Protein AF-A0A507R3Y6-F1 (afdb_monomer_lite)

pLDDT: mean 85.64, std 9.3, range [47.78, 96.06]

Structure (mmCIF, N/CA/C/O backbone):
data_AF-A0A507R3Y6-F1
#
_entry.id   AF-A0A507R3Y6-F1
#
loop_
_atom_site.group_PDB
_atom_site.id
_atom_site.type_symbol
_atom_site.label_atom_id
_atom_site.label_alt_id
_atom_site.label_comp_id
_atom_site.label_asym_id
_atom_site.label_entity_id
_atom_site.label_seq_id
_atom_site.pdbx_PDB_ins_code
_atom_site.Cartn_x
_atom_site.Cartn_y
_atom_site.Cartn_z
_atom_site.occupancy
_atom_site.B_iso_or_equiv
_atom_site.auth_seq_id
_atom_site.auth_comp_id
_atom_site.auth_asym_id
_atom_site.auth_atom_id
_atom_site.pdbx_PDB_model_num
ATOM 1 N N . MET A 1 1 ? 18.148 33.998 -14.786 1.00 59.16 1 MET A N 1
ATOM 2 C CA . MET A 1 1 ? 18.361 32.532 -14.833 1.00 59.16 1 MET A CA 1
ATOM 3 C C . MET A 1 1 ? 17.605 31.892 -13.675 1.00 59.16 1 MET A C 1
ATOM 5 O O . MET A 1 1 ? 17.966 32.133 -12.530 1.00 59.16 1 MET A O 1
ATOM 9 N N . ALA A 1 2 ? 16.522 31.158 -13.940 1.00 76.19 2 ALA A N 1
ATOM 10 C CA . ALA A 1 2 ? 15.715 30.535 -12.886 1.00 76.19 2 ALA A CA 1
ATOM 11 C C . ALA A 1 2 ? 16.349 29.212 -12.412 1.00 76.19 2 ALA A C 1
ATOM 13 O O . ALA A 1 2 ? 16.689 28.361 -13.232 1.00 76.19 2 ALA A O 1
ATOM 14 N N . ARG A 1 3 ? 16.490 29.016 -11.093 1.00 85.44 3 ARG A N 1
ATOM 15 C CA . ARG A 1 3 ? 16.980 27.765 -10.477 1.00 85.44 3 ARG A CA 1
ATOM 16 C C . ARG A 1 3 ? 15.848 26.741 -10.341 1.00 85.44 3 ARG A C 1
ATOM 18 O O . ARG A 1 3 ? 15.402 26.431 -9.239 1.00 85.44 3 ARG A O 1
ATOM 25 N N . LEU A 1 4 ? 15.347 26.248 -11.470 1.00 90.12 4 LEU A N 1
ATOM 26 C CA . LEU A 1 4 ? 14.327 25.198 -11.484 1.00 90.12 4 LEU A CA 1
ATOM 27 C C . LEU A 1 4 ? 14.951 23.829 -11.183 1.00 90.12 4 LEU A C 1
ATOM 29 O O . LEU A 1 4 ? 16.113 23.572 -11.493 1.00 90.12 4 LEU A O 1
ATOM 33 N N . ARG A 1 5 ? 14.172 22.935 -10.565 1.00 91.19 5 ARG A N 1
ATOM 34 C CA . ARG A 1 5 ? 14.625 21.572 -10.256 1.00 91.19 5 ARG A CA 1
ATOM 35 C C . ARG A 1 5 ? 14.880 20.802 -11.547 1.00 91.19 5 ARG A C 1
ATOM 37 O O . ARG A 1 5 ? 14.035 20.833 -12.435 1.00 91.19 5 ARG A O 1
ATOM 44 N N . LEU A 1 6 ? 15.985 20.056 -11.584 1.00 90.81 6 LEU A N 1
ATOM 45 C CA . LEU A 1 6 ? 16.312 19.183 -12.704 1.00 90.81 6 LEU A CA 1
ATOM 46 C C . LEU A 1 6 ? 15.292 18.038 -12.835 1.00 90.81 6 LEU A C 1
ATOM 48 O O . LEU A 1 6 ? 15.003 17.310 -11.874 1.00 90.81 6 LEU A O 1
ATOM 52 N N . THR A 1 7 ? 14.771 17.871 -14.043 1.00 91.88 7 THR A N 1
ATOM 53 C CA . THR A 1 7 ? 13.843 16.818 -14.455 1.00 91.88 7 THR A CA 1
ATOM 54 C C . THR A 1 7 ? 14.402 16.082 -15.665 1.00 91.88 7 THR A C 1
ATOM 56 O O . THR A 1 7 ? 15.243 16.597 -16.400 1.00 91.88 7 THR A O 1
ATOM 59 N N . THR A 1 8 ? 13.889 14.881 -15.913 1.00 91.69 8 THR A N 1
ATOM 60 C CA . THR A 1 8 ? 14.276 14.049 -17.064 1.00 91.69 8 THR A CA 1
ATOM 61 C C . THR A 1 8 ? 13.935 14.670 -18.421 1.00 91.69 8 THR A C 1
ATOM 63 O O . THR A 1 8 ? 14.361 14.148 -19.441 1.00 91.69 8 THR A O 1
ATOM 66 N N . LYS A 1 9 ? 13.158 15.761 -18.459 1.00 90.38 9 LYS A N 1
ATOM 67 C CA . LYS A 1 9 ? 12.753 16.457 -19.691 1.00 90.38 9 LYS A CA 1
ATOM 68 C C . LYS A 1 9 ? 13.618 17.675 -20.024 1.00 90.38 9 LYS A C 1
ATOM 70 O O . LYS A 1 9 ? 13.445 18.255 -21.086 1.00 90.38 9 LYS A O 1
ATOM 75 N N . GLN A 1 10 ? 14.512 18.079 -19.122 1.00 90.62 10 GLN A N 1
ATOM 76 C CA . GLN A 1 10 ? 15.343 19.279 -19.286 1.00 90.62 10 GLN A CA 1
ATOM 77 C C . GLN A 1 10 ? 16.735 18.990 -19.855 1.00 90.62 10 GLN A C 1
ATOM 79 O O . GLN A 1 10 ? 17.375 19.903 -20.363 1.00 90.62 10 GLN A O 1
ATOM 84 N N . VAL A 1 11 ? 17.219 17.752 -19.748 1.00 87.75 11 VAL A N 1
ATOM 85 C CA . VAL A 1 11 ? 18.562 17.347 -20.185 1.00 87.75 11 VAL A CA 1
ATOM 86 C C . VAL A 1 11 ? 18.489 16.039 -20.966 1.00 87.75 11 VAL A C 1
ATOM 88 O O . VAL A 1 11 ? 17.667 15.178 -20.657 1.00 87.75 11 VAL A O 1
ATOM 91 N N . ASN A 1 12 ? 19.350 15.898 -21.974 1.00 85.69 12 ASN A N 1
ATOM 92 C CA . ASN A 1 12 ? 19.556 14.650 -22.709 1.00 85.69 12 ASN A CA 1
ATOM 93 C C . ASN A 1 12 ? 20.763 13.880 -22.129 1.00 85.69 12 ASN A C 1
ATOM 95 O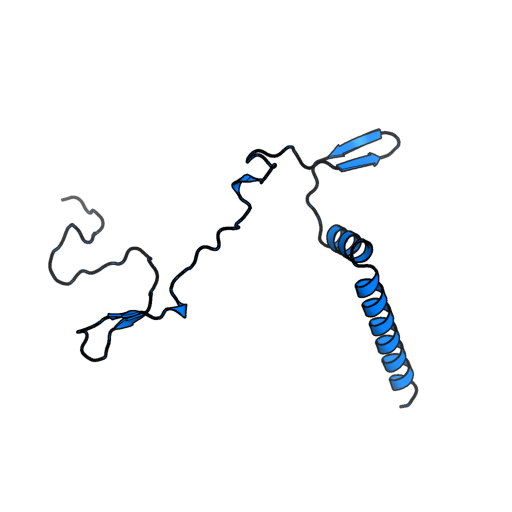 O . ASN A 1 12 ? 21.560 14.458 -21.395 1.00 85.69 12 ASN A O 1
ATOM 99 N N . GLY A 1 13 ? 20.918 12.601 -22.484 1.00 80.69 13 GLY A N 1
ATOM 100 C CA . GLY A 1 13 ? 22.158 11.838 -22.280 1.00 80.69 13 GLY A CA 1
ATOM 101 C C . GLY A 1 13 ? 22.443 11.403 -20.837 1.00 80.69 13 GLY A C 1
ATOM 102 O O . GLY A 1 13 ? 23.147 12.073 -20.093 1.00 80.69 13 GLY A O 1
ATOM 103 N N . GLY A 1 14 ? 21.955 10.223 -20.447 1.00 85.38 14 GLY A N 1
ATOM 104 C CA . GLY A 1 14 ? 22.417 9.514 -19.242 1.00 85.38 14 GLY A CA 1
ATOM 105 C C . GLY A 1 14 ? 21.758 9.916 -17.916 1.00 85.38 14 GLY A C 1
ATOM 106 O O . GLY A 1 14 ? 21.815 9.142 -16.961 1.00 85.38 14 GLY A O 1
ATOM 107 N N . TYR A 1 15 ? 21.062 11.056 -17.840 1.00 92.62 15 TYR A N 1
ATOM 108 C CA . TYR A 1 15 ? 20.266 11.397 -16.655 1.00 92.62 15 TYR A CA 1
ATOM 109 C C . TYR A 1 15 ? 18.937 10.628 -16.630 1.00 92.62 15 TYR A C 1
ATOM 111 O O . TYR A 1 15 ? 17.907 11.092 -17.124 1.00 92.62 15 TYR A O 1
ATOM 119 N N . TYR A 1 16 ? 18.955 9.440 -16.025 1.00 91.31 16 TYR A N 1
ATOM 120 C CA 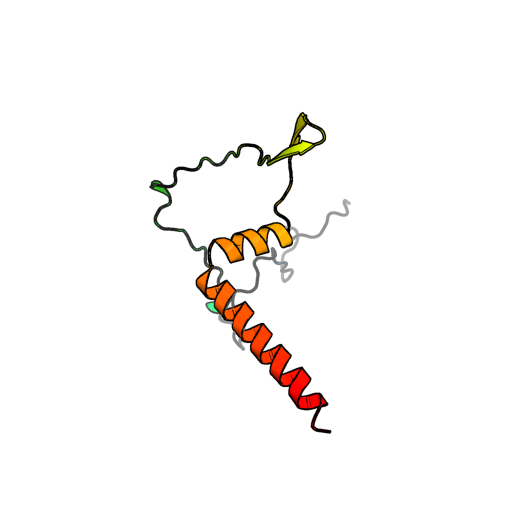. TYR A 1 16 ? 17.752 8.662 -15.736 1.00 91.31 16 TYR A CA 1
ATOM 121 C C . TYR A 1 16 ? 17.275 8.901 -14.300 1.00 91.31 16 TYR A C 1
ATOM 123 O O . TYR A 1 16 ? 18.038 8.796 -13.341 1.00 91.31 16 TYR A O 1
ATOM 131 N N . LYS A 1 17 ? 15.979 9.179 -14.136 1.00 93.25 17 LYS A N 1
ATOM 132 C CA . LYS A 1 17 ? 15.326 9.298 -12.829 1.00 93.25 17 LYS A CA 1
ATOM 133 C C . LYS A 1 17 ? 13.959 8.632 -12.889 1.00 93.25 17 LYS A C 1
ATOM 135 O O . LYS A 1 17 ? 13.111 9.032 -13.682 1.00 93.25 17 LYS A O 1
ATOM 140 N N . GLY A 1 18 ? 13.763 7.614 -12.056 1.00 92.50 18 GLY A N 1
ATOM 141 C CA . GLY A 1 18 ? 12.527 6.835 -12.020 1.00 92.50 18 GLY A CA 1
ATOM 142 C C . GLY A 1 18 ? 11.366 7.535 -11.303 1.00 92.50 18 GLY A C 1
ATOM 143 O O . GLY A 1 18 ? 11.558 8.470 -10.525 1.00 92.50 18 GLY A O 1
ATOM 144 N N . ASN A 1 19 ? 10.158 7.000 -11.509 1.00 94.88 19 ASN A N 1
ATOM 145 C CA . ASN A 1 19 ? 8.896 7.508 -10.952 1.00 94.88 19 ASN A CA 1
ATOM 146 C C . ASN A 1 19 ? 8.351 6.652 -9.790 1.00 94.88 19 ASN A C 1
ATOM 148 O O . ASN A 1 19 ? 7.150 6.635 -9.550 1.00 94.88 19 ASN A O 1
ATOM 152 N N . ARG A 1 20 ? 9.220 5.926 -9.069 1.00 94.56 20 ARG A N 1
ATOM 153 C CA . ARG A 1 20 ? 8.839 5.009 -7.969 1.00 94.56 20 ARG A CA 1
ATOM 154 C C . ARG A 1 20 ? 7.854 3.900 -8.377 1.00 94.56 20 ARG A C 1
ATOM 156 O O . ARG A 1 20 ? 7.018 3.483 -7.587 1.00 94.56 20 ARG A O 1
ATOM 163 N N . THR A 1 21 ? 7.984 3.373 -9.591 1.00 92.12 21 THR A N 1
ATOM 164 C CA . THR A 1 21 ? 7.149 2.260 -10.083 1.00 92.12 21 THR A CA 1
ATOM 165 C C . THR A 1 21 ? 7.417 0.927 -9.370 1.00 92.12 21 THR A C 1
ATOM 167 O O . THR A 1 21 ? 6.605 0.011 -9.476 1.00 92.12 21 THR A O 1
ATOM 170 N N . GLY A 1 22 ? 8.515 0.828 -8.610 1.00 92.38 22 GLY A N 1
ATOM 171 C CA . GLY A 1 22 ? 9.024 -0.423 -8.043 1.00 92.38 22 GLY A CA 1
ATOM 172 C C . GLY A 1 22 ? 9.842 -1.214 -9.070 1.00 92.38 22 GLY A C 1
ATOM 173 O O . GLY A 1 22 ? 9.672 -1.027 -10.275 1.00 92.38 22 GLY A O 1
ATOM 174 N N . SER A 1 23 ? 10.756 -2.070 -8.602 1.00 93.44 23 SER A N 1
ATOM 175 C CA . SER A 1 23 ? 11.492 -2.982 -9.489 1.00 93.44 23 SER A CA 1
ATOM 176 C C . SER A 1 23 ? 10.663 -4.238 -9.738 1.00 93.44 23 SER A C 1
ATOM 178 O O . SER A 1 23 ? 10.288 -4.907 -8.780 1.00 93.44 23 SER A O 1
ATOM 180 N N . MET A 1 24 ? 10.404 -4.567 -11.003 1.00 96.00 24 MET A N 1
ATOM 181 C CA . MET A 1 24 ? 9.618 -5.746 -11.404 1.00 96.00 24 MET A CA 1
ATOM 182 C C . MET A 1 24 ? 10.507 -6.933 -11.806 1.00 96.00 24 MET A C 1
ATOM 184 O O . MET A 1 24 ? 10.044 -7.885 -12.419 1.00 96.00 24 MET A O 1
ATOM 188 N N . GLY A 1 25 ? 11.807 -6.862 -11.522 1.00 94.56 25 GLY A N 1
ATOM 189 C CA . GLY A 1 25 ? 12.783 -7.778 -12.093 1.00 94.56 25 GLY A CA 1
ATOM 190 C C . GLY A 1 25 ? 14.212 -7.285 -11.927 1.00 94.56 25 GLY A C 1
ATOM 191 O O . GLY A 1 25 ? 14.516 -6.515 -11.007 1.00 94.56 25 GLY A O 1
ATOM 192 N N . HIS A 1 26 ? 15.091 -7.723 -12.820 1.00 93.50 26 HIS A N 1
ATOM 193 C CA . HIS A 1 26 ? 16.485 -7.294 -12.854 1.00 93.50 26 HIS A CA 1
ATOM 194 C C . HIS A 1 26 ? 17.040 -7.306 -14.281 1.00 93.50 26 HIS A C 1
ATOM 196 O O . HIS A 1 26 ? 16.519 -7.965 -15.178 1.00 93.50 26 HIS A O 1
ATOM 202 N N . TRP A 1 27 ? 18.130 -6.574 -14.493 1.00 94.38 27 TRP A N 1
ATOM 203 C CA . TRP A 1 27 ? 18.874 -6.626 -15.748 1.00 94.38 27 TRP A CA 1
ATOM 204 C C . TRP A 1 27 ? 19.736 -7.894 -15.802 1.00 94.38 27 TRP A C 1
ATOM 206 O O . TRP A 1 27 ? 20.293 -8.319 -14.785 1.00 94.38 27 TRP A O 1
ATOM 216 N N . GLY A 1 28 ? 19.836 -8.517 -16.978 1.00 93.25 28 GLY A N 1
ATOM 217 C CA . GLY A 1 28 ? 20.808 -9.584 -17.230 1.00 93.25 28 GLY A CA 1
ATOM 218 C C . GLY A 1 28 ? 22.251 -9.059 -17.219 1.00 93.25 28 GLY A C 1
ATOM 219 O O . GLY A 1 28 ? 22.479 -7.858 -17.352 1.00 93.25 28 GLY A O 1
ATOM 220 N N . LYS A 1 29 ? 23.238 -9.959 -17.100 1.00 88.25 29 LYS A N 1
ATOM 221 C CA . LYS A 1 29 ? 24.671 -9.610 -16.953 1.00 88.25 29 LYS A CA 1
ATOM 222 C C . LYS A 1 29 ? 25.205 -8.652 -18.029 1.00 88.25 29 LYS A C 1
ATOM 224 O O . LYS A 1 29 ? 26.049 -7.822 -17.723 1.00 88.25 29 LYS A O 1
ATOM 229 N N . ASN A 1 30 ? 24.678 -8.728 -19.251 1.00 86.62 30 ASN A N 1
ATOM 230 C CA . ASN A 1 30 ? 25.132 -7.910 -20.380 1.00 86.62 30 ASN A CA 1
ATOM 231 C C . ASN A 1 30 ? 24.257 -6.664 -20.614 1.00 86.62 30 ASN A C 1
ATOM 233 O O . ASN A 1 30 ? 24.394 -6.011 -21.643 1.00 86.62 30 ASN A O 1
ATOM 237 N N . GLY A 1 31 ? 23.307 -6.364 -19.718 1.00 82.56 31 GLY A N 1
ATOM 238 C CA . GLY A 1 31 ? 22.389 -5.224 -19.843 1.00 82.56 31 GLY A CA 1
ATOM 239 C C . GLY A 1 31 ? 21.421 -5.288 -21.035 1.00 82.56 31 GLY A C 1
ATOM 240 O O . GLY A 1 31 ? 20.612 -4.384 -21.203 1.00 82.56 31 GLY A O 1
ATOM 241 N N . SER A 1 32 ? 21.472 -6.348 -21.849 1.00 84.94 32 SER A N 1
ATOM 242 C CA . SER A 1 32 ? 20.724 -6.474 -23.106 1.00 84.94 32 SER A CA 1
ATOM 243 C C . SER A 1 32 ? 19.242 -6.791 -22.918 1.00 84.94 32 SER A C 1
ATOM 245 O O . SER A 1 32 ? 18.428 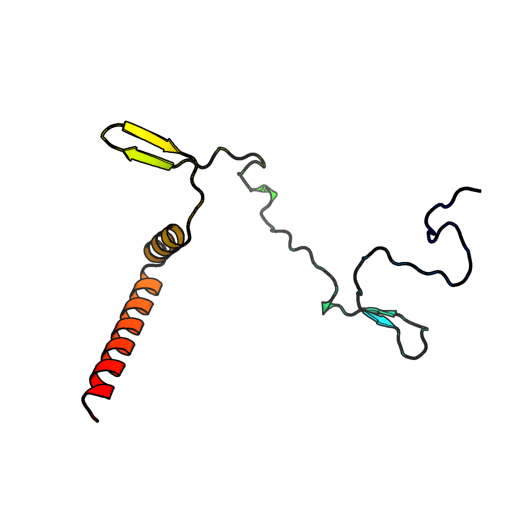-6.486 -23.784 1.00 84.94 32 SER A O 1
ATOM 247 N N . THR A 1 33 ? 18.873 -7.427 -21.805 1.00 92.44 33 THR A N 1
ATOM 248 C CA . THR A 1 33 ? 17.500 -7.879 -21.559 1.00 92.44 33 THR A CA 1
ATOM 249 C C . THR A 1 33 ? 17.130 -7.672 -20.098 1.00 92.44 33 THR A C 1
ATOM 251 O O . THR A 1 33 ? 17.910 -7.986 -19.193 1.00 92.44 33 THR A O 1
ATOM 254 N N . TYR A 1 34 ? 15.929 -7.141 -19.877 1.00 94.25 34 TYR A N 1
ATOM 255 C CA . TYR A 1 34 ? 15.315 -7.056 -18.559 1.00 94.25 34 TYR A CA 1
ATOM 256 C C . TYR A 1 34 ? 14.501 -8.326 -18.303 1.00 94.25 34 TYR A C 1
ATOM 258 O O . TYR A 1 34 ? 13.608 -8.656 -19.081 1.00 94.25 34 TYR A O 1
ATOM 266 N N . ILE A 1 35 ? 14.828 -9.047 -17.233 1.00 95.00 35 ILE A N 1
ATOM 267 C CA . ILE A 1 35 ? 14.162 -10.292 -16.846 1.00 95.00 35 ILE A CA 1
ATOM 268 C C . ILE A 1 35 ? 13.119 -9.951 -15.784 1.00 95.00 35 ILE A C 1
ATOM 270 O O . ILE A 1 35 ? 13.456 -9.391 -14.738 1.00 95.00 35 ILE A O 1
ATOM 274 N N . ILE A 1 36 ? 11.856 -10.271 -16.070 1.00 95.75 36 ILE A N 1
ATOM 275 C CA . ILE A 1 36 ? 10.719 -10.007 -15.182 1.00 95.75 36 ILE A CA 1
ATOM 276 C C . ILE A 1 36 ? 10.650 -11.099 -14.111 1.00 95.75 36 ILE A C 1
ATOM 278 O O . ILE A 1 36 ? 10.664 -12.288 -14.418 1.00 95.75 36 ILE A O 1
ATOM 282 N N . ASP A 1 37 ? 10.544 -10.677 -12.855 1.00 96.06 37 ASP A N 1
ATOM 283 C CA . ASP A 1 37 ? 10.294 -11.540 -11.705 1.00 96.06 37 ASP A CA 1
ATOM 284 C C . ASP A 1 37 ? 8.803 -11.477 -11.365 1.00 96.06 37 ASP A C 1
ATOM 286 O O . ASP A 1 37 ? 8.322 -10.496 -10.791 1.00 96.06 37 ASP A O 1
ATOM 290 N N . TRP A 1 38 ? 8.064 -12.522 -11.736 1.00 95.81 38 TRP A N 1
ATOM 291 C CA . TRP A 1 38 ? 6.612 -12.584 -11.558 1.00 95.81 38 TRP A CA 1
ATOM 292 C C . TRP A 1 38 ? 6.170 -12.506 -10.093 1.00 95.81 38 TRP A C 1
ATOM 294 O O . TRP A 1 38 ? 5.057 -12.062 -9.836 1.00 95.81 38 TRP A O 1
ATOM 304 N N . ASN A 1 39 ? 7.047 -12.813 -9.131 1.00 95.44 39 ASN A N 1
ATOM 305 C CA . ASN A 1 39 ? 6.735 -12.662 -7.705 1.00 95.44 39 ASN A CA 1
ATOM 306 C C . ASN A 1 39 ? 6.666 -11.192 -7.262 1.00 95.44 39 ASN A C 1
ATOM 308 O O . ASN A 1 39 ? 6.064 -10.875 -6.239 1.00 95.44 39 ASN A O 1
ATOM 312 N N . LYS A 1 40 ? 7.303 -10.282 -8.010 1.00 94.94 40 LYS A N 1
ATOM 313 C CA . LYS A 1 40 ? 7.283 -8.833 -7.738 1.00 94.94 40 LYS A CA 1
ATOM 314 C C . LYS A 1 40 ? 6.153 -8.115 -8.466 1.00 94.94 40 LYS A C 1
ATOM 316 O O . LYS A 1 40 ? 5.860 -6.958 -8.153 1.00 94.94 40 LYS A O 1
ATOM 321 N N . VAL A 1 41 ? 5.541 -8.774 -9.448 1.00 96.06 41 VAL A N 1
ATOM 322 C CA . VAL A 1 41 ? 4.419 -8.219 -10.199 1.00 96.06 41 VAL A CA 1
ATOM 323 C C . VAL A 1 41 ? 3.204 -8.172 -9.280 1.00 96.06 41 VAL A C 1
ATOM 325 O O . VAL A 1 41 ? 2.764 -9.181 -8.739 1.00 96.06 41 VAL A O 1
ATOM 328 N N . ARG A 1 42 ? 2.664 -6.968 -9.086 1.00 94.62 42 ARG A N 1
ATOM 329 C CA . ARG A 1 42 ? 1.466 -6.754 -8.272 1.00 94.62 42 ARG A CA 1
ATOM 330 C C . ARG A 1 42 ? 0.240 -7.269 -9.018 1.00 94.62 42 ARG A C 1
ATOM 332 O O . ARG A 1 42 ? 0.004 -6.864 -10.154 1.00 94.62 42 ARG A O 1
ATOM 339 N N . THR A 1 43 ? -0.553 -8.100 -8.357 1.00 95.62 43 THR A N 1
ATOM 340 C CA . THR A 1 43 ? -1.867 -8.541 -8.828 1.00 95.62 43 THR A CA 1
ATOM 341 C C . THR A 1 43 ? -2.960 -7.856 -8.012 1.00 95.62 43 THR A C 1
ATOM 343 O O . THR A 1 43 ? -2.779 -7.543 -6.835 1.00 95.62 43 THR A O 1
ATOM 346 N N . TYR A 1 44 ? -4.092 -7.580 -8.653 1.00 95.56 44 TYR A N 1
ATOM 347 C CA . TYR A 1 44 ? -5.268 -7.010 -8.004 1.00 95.56 44 TYR A CA 1
ATOM 348 C C . TYR A 1 44 ? -6.357 -8.077 -7.993 1.00 95.56 44 TYR A C 1
ATOM 350 O O . TYR A 1 44 ? -6.837 -8.475 -9.052 1.00 95.56 44 TYR A O 1
ATOM 358 N N . VAL A 1 45 ? -6.703 -8.567 -6.802 1.00 94.75 45 VAL A N 1
ATOM 359 C CA . VAL A 1 45 ? -7.731 -9.599 -6.630 1.00 94.75 45 VAL A CA 1
ATOM 360 C C . VAL A 1 45 ? -9.095 -8.921 -6.633 1.00 94.75 45 VAL A C 1
ATOM 362 O O . VAL A 1 45 ? -9.415 -8.157 -5.722 1.00 94.75 45 VAL A O 1
ATOM 365 N N . VAL A 1 46 ? -9.875 -9.171 -7.681 1.00 93.94 46 VAL A N 1
ATOM 366 C CA . VAL A 1 46 ? -11.243 -8.665 -7.823 1.00 93.94 46 VAL A CA 1
ATOM 367 C C . VAL A 1 46 ? -12.208 -9.783 -7.412 1.00 93.94 46 VAL A C 1
ATOM 369 O O . VAL A 1 46 ? -12.065 -10.886 -7.933 1.00 93.94 46 VAL A O 1
ATOM 372 N N . PRO A 1 47 ? -13.151 -9.546 -6.482 1.00 93.25 47 PRO A N 1
ATOM 373 C CA . PRO A 1 47 ? -14.139 -10.549 -6.088 1.00 93.25 47 PRO A CA 1
ATOM 374 C C . PRO A 1 47 ? -15.204 -10.750 -7.177 1.00 93.25 47 PRO A C 1
ATOM 376 O O . PRO A 1 47 ? -15.639 -9.783 -7.803 1.00 93.25 47 PRO A O 1
ATOM 379 N N . ASP A 1 48 ? -15.667 -11.990 -7.354 1.00 91.56 48 ASP A N 1
ATOM 380 C CA . ASP A 1 48 ? -16.589 -12.361 -8.439 1.00 91.56 48 ASP A CA 1
ATOM 381 C C . ASP A 1 48 ? -17.997 -11.756 -8.278 1.00 91.56 48 ASP A C 1
ATOM 383 O O . ASP A 1 48 ? -18.628 -11.347 -9.250 1.00 91.56 48 ASP A O 1
ATOM 387 N N . SER A 1 49 ? -18.496 -11.638 -7.045 1.00 89.19 49 SER A N 1
ATOM 388 C CA . SER A 1 49 ? -19.885 -11.252 -6.745 1.00 89.19 49 SER A CA 1
ATOM 389 C C . SER A 1 49 ? -20.096 -9.737 -6.589 1.00 89.19 49 SER A C 1
ATOM 391 O O . SER A 1 49 ? -20.890 -9.294 -5.754 1.00 89.19 49 SER A O 1
ATOM 393 N N . LEU A 1 50 ? -19.375 -8.914 -7.358 1.00 87.69 50 LEU A N 1
ATOM 394 C CA . LEU A 1 50 ? -19.454 -7.451 -7.236 1.00 87.69 50 LEU A CA 1
ATOM 395 C C . LEU A 1 50 ? -20.804 -6.885 -7.713 1.00 87.69 50 LEU A C 1
ATOM 397 O O . LEU A 1 50 ? -21.270 -5.880 -7.183 1.00 87.69 50 LEU A O 1
ATOM 401 N N . SER A 1 51 ? -21.450 -7.541 -8.681 1.00 87.31 51 SER A N 1
ATOM 402 C CA . SER A 1 51 ? -22.760 -7.140 -9.219 1.00 87.31 51 SER A CA 1
ATOM 403 C C . SER A 1 51 ? -23.914 -7.331 -8.234 1.00 87.31 51 SER A C 1
ATOM 405 O O . SER A 1 51 ? -24.918 -6.631 -8.322 1.00 87.31 51 SER A O 1
ATOM 407 N N . GLU A 1 52 ? -23.781 -8.270 -7.300 1.00 91.94 52 GLU A N 1
ATOM 408 C CA . GLU A 1 52 ? -24.818 -8.626 -6.324 1.00 91.94 52 GLU A CA 1
ATOM 409 C C . GLU A 1 52 ? -24.626 -7.920 -4.973 1.00 91.94 52 GLU A C 1
ATOM 411 O O . GLU A 1 52 ? -25.424 -8.086 -4.046 1.00 91.94 52 GLU A O 1
ATOM 416 N N . PHE A 1 53 ? -23.562 -7.123 -4.839 1.00 89.06 53 PHE A N 1
ATOM 417 C CA . PHE A 1 53 ? -23.215 -6.461 -3.593 1.00 89.06 53 PHE A CA 1
ATOM 418 C C . PHE A 1 53 ? -24.238 -5.373 -3.237 1.00 89.06 53 PHE A C 1
ATOM 420 O O . PHE A 1 53 ? -24.376 -4.360 -3.918 1.00 89.06 53 PHE A O 1
ATOM 427 N N . LYS A 1 54 ? -24.963 -5.579 -2.133 1.00 88.88 54 LYS A N 1
ATOM 428 C CA . LYS A 1 54 ? -26.098 -4.730 -1.724 1.00 88.88 54 LYS A CA 1
ATOM 429 C C . LYS A 1 54 ? -25.696 -3.446 -0.997 1.00 88.88 54 LYS A C 1
ATOM 431 O O . LYS A 1 54 ? -26.538 -2.578 -0.783 1.00 88.88 54 LYS A O 1
ATOM 436 N N . MET A 1 55 ? -24.445 -3.334 -0.557 1.00 85.75 55 MET A N 1
ATOM 437 C CA . MET A 1 55 ? -24.008 -2.228 0.290 1.00 85.75 55 MET A CA 1
ATOM 438 C C . MET A 1 55 ? -23.570 -1.020 -0.557 1.00 85.75 55 MET A C 1
ATOM 440 O O . MET A 1 55 ? -22.694 -1.162 -1.411 1.00 85.75 55 MET A O 1
ATOM 444 N N . PRO A 1 56 ? -24.133 0.180 -0.324 1.00 83.62 56 PRO A N 1
ATOM 445 C CA . PRO A 1 56 ? -23.718 1.388 -1.028 1.00 83.62 56 PRO A CA 1
ATOM 446 C C . PRO A 1 56 ? -22.346 1.888 -0.532 1.00 83.62 56 PRO A C 1
ATOM 448 O O . PRO A 1 56 ? -21.921 1.555 0.576 1.00 83.62 56 PRO A O 1
ATOM 451 N N . PRO A 1 57 ? -21.652 2.746 -1.304 1.00 85.50 57 PRO A N 1
ATOM 452 C CA . PRO A 1 57 ? -20.350 3.298 -0.913 1.00 85.50 57 PRO A CA 1
ATOM 453 C C . PRO A 1 57 ? -20.420 4.267 0.281 1.00 85.50 57 PRO A C 1
ATOM 455 O O . PRO A 1 57 ? -19.392 4.619 0.860 1.00 85.50 57 PRO A O 1
ATOM 458 N N . THR A 1 58 ? -21.614 4.727 0.655 1.00 85.31 58 THR A N 1
ATOM 459 C CA . THR A 1 58 ? -21.842 5.632 1.783 1.00 85.31 58 THR A CA 1
ATOM 460 C C . THR A 1 58 ? -22.357 4.864 2.996 1.00 85.31 58 THR A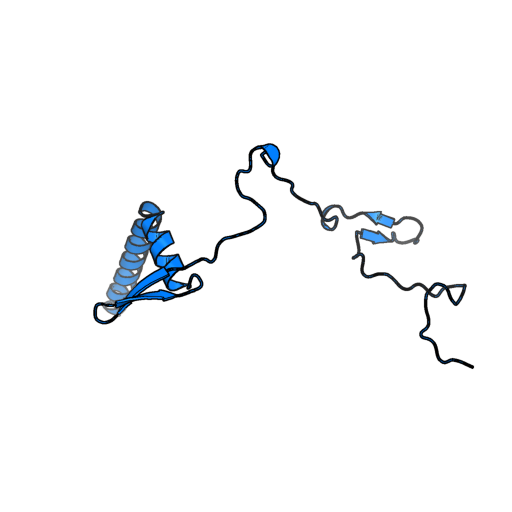 C 1
ATOM 462 O O . THR A 1 58 ? -23.277 4.056 2.901 1.00 85.31 58 THR A O 1
ATOM 465 N N . LYS A 1 59 ? -21.770 5.132 4.167 1.00 76.69 59 LYS A N 1
ATOM 466 C CA . LYS A 1 59 ? -22.148 4.491 5.433 1.00 76.69 59 LYS A CA 1
ATOM 467 C C . LYS A 1 59 ? -22.975 5.413 6.325 1.00 76.69 59 LYS A C 1
ATOM 469 O O . LYS A 1 59 ? -22.773 6.629 6.327 1.00 76.69 59 LYS A O 1
ATOM 474 N N . SER A 1 60 ? -23.837 4.821 7.147 1.00 72.38 60 SER A N 1
ATOM 475 C CA . SER A 1 60 ? -24.378 5.473 8.342 1.00 72.38 60 SER A CA 1
ATOM 476 C C . SER A 1 60 ? -23.309 5.540 9.447 1.00 72.38 60 SER A C 1
ATOM 478 O O . SER A 1 60 ? -22.274 4.866 9.390 1.00 72.38 60 SER A O 1
ATOM 480 N N . LYS A 1 61 ? -23.510 6.397 10.456 1.00 76.50 61 LYS A N 1
ATOM 481 C CA . LYS A 1 61 ? -22.601 6.478 11.610 1.00 76.50 61 LYS A CA 1
ATOM 482 C C . LYS A 1 61 ? -22.775 5.227 12.479 1.00 76.50 61 LYS A C 1
ATOM 484 O O . LYS A 1 61 ? -23.879 4.960 12.944 1.00 76.50 61 LYS A O 1
ATOM 489 N N . TYR A 1 62 ? -21.692 4.487 12.720 1.00 69.00 62 TYR A N 1
ATOM 490 C CA . TYR A 1 62 ? -21.694 3.374 13.672 1.00 69.00 62 TYR A CA 1
ATOM 491 C C . TYR A 1 62 ? -21.850 3.930 15.087 1.00 69.00 62 TYR A C 1
ATOM 493 O O . TYR A 1 62 ? -21.009 4.709 15.541 1.00 69.00 62 TYR A O 1
ATOM 501 N N . THR A 1 63 ? -22.950 3.585 15.745 1.00 76.19 63 THR A N 1
ATOM 502 C CA . THR A 1 63 ? -23.356 4.214 16.998 1.00 76.19 63 THR A CA 1
ATOM 503 C C . THR A 1 63 ? -23.808 3.142 17.978 1.00 76.19 63 THR A C 1
ATOM 505 O O . THR A 1 63 ? -24.547 2.244 17.584 1.00 76.19 63 THR A O 1
ATOM 508 N N . LYS A 1 64 ? -23.337 3.213 19.229 1.00 73.62 64 LYS A N 1
ATOM 509 C CA . LYS A 1 64 ? -23.774 2.327 20.314 1.00 73.62 64 LYS A CA 1
ATOM 510 C C . LYS A 1 64 ? -24.713 3.095 21.242 1.00 73.62 64 LYS A C 1
ATOM 512 O O . LYS A 1 64 ? -24.509 4.285 21.494 1.00 73.62 64 LYS A O 1
ATOM 517 N N . GLU A 1 65 ? -25.728 2.403 21.738 1.00 78.62 65 GLU A N 1
ATOM 518 C CA . GLU A 1 65 ? -26.634 2.917 22.761 1.00 78.62 65 GLU A CA 1
ATOM 519 C C . GLU A 1 65 ? -26.196 2.362 24.118 1.00 78.62 65 GLU A C 1
ATOM 521 O O . GLU A 1 65 ? -26.068 1.150 24.280 1.00 78.62 65 GLU A O 1
ATOM 526 N N . GLU A 1 66 ? -25.941 3.236 25.090 1.00 79.81 66 GLU A N 1
ATOM 527 C CA . GLU A 1 66 ? -25.613 2.831 26.460 1.00 79.81 66 GLU A CA 1
ATOM 528 C C . GLU A 1 66 ? -26.505 3.582 27.444 1.00 79.81 66 GLU A C 1
ATOM 530 O O . GLU A 1 66 ? -26.722 4.790 27.315 1.00 79.81 66 GLU A O 1
ATOM 535 N N . ASN A 1 67 ? -27.025 2.873 28.444 1.00 80.50 67 ASN A N 1
ATOM 536 C CA . ASN A 1 67 ? -27.806 3.482 29.509 1.00 80.50 67 ASN A CA 1
ATOM 537 C C . ASN A 1 67 ? -26.869 3.942 30.631 1.00 80.50 67 ASN A C 1
ATOM 539 O O . ASN A 1 67 ? -26.284 3.119 31.334 1.00 80.50 67 ASN A O 1
ATOM 543 N N . LYS A 1 68 ? -26.738 5.258 30.814 1.00 77.19 68 LYS A N 1
ATOM 544 C CA . LYS A 1 68 ? -26.054 5.844 31.972 1.00 77.19 68 LYS A CA 1
ATOM 545 C C . LYS A 1 68 ? -27.068 6.581 32.831 1.00 77.19 68 LYS A C 1
ATOM 547 O O . LYS A 1 68 ? -27.674 7.556 32.388 1.00 77.19 68 LYS A O 1
ATOM 552 N N . ASN A 1 69 ? -27.231 6.129 34.074 1.00 78.19 69 ASN A N 1
ATOM 553 C CA . ASN A 1 69 ? -28.088 6.756 35.087 1.00 78.19 69 ASN A CA 1
ATOM 554 C C . ASN A 1 69 ? -29.540 6.979 34.611 1.00 78.19 69 ASN A C 1
ATOM 556 O O . ASN A 1 69 ? -30.114 8.045 34.836 1.00 78.19 69 ASN A O 1
ATOM 560 N N . GLY A 1 70 ? -30.121 6.002 33.905 1.00 82.12 70 GLY A N 1
ATOM 561 C CA . GLY A 1 70 ? -31.495 6.072 33.397 1.00 82.12 70 GLY A CA 1
ATOM 562 C C . GLY A 1 70 ? -31.664 6.888 32.110 1.00 82.12 70 GLY A C 1
ATOM 563 O O . GLY A 1 70 ? -32.791 7.053 31.647 1.00 82.12 70 GLY A O 1
ATOM 564 N N . ARG A 1 71 ? -30.575 7.391 31.510 1.00 76.62 71 ARG A N 1
ATOM 565 C CA . ARG A 1 71 ? -30.584 8.058 30.199 1.00 76.62 71 ARG A CA 1
ATOM 566 C C . ARG A 1 71 ? -29.856 7.204 29.168 1.00 76.62 71 ARG A C 1
ATOM 568 O O . ARG A 1 71 ? -28.698 6.846 29.368 1.00 76.62 71 ARG A O 1
ATOM 575 N N . ASN A 1 72 ? -30.516 6.934 28.044 1.00 79.75 72 ASN A N 1
ATOM 576 C CA . ASN A 1 72 ? -29.884 6.298 26.891 1.00 79.75 72 ASN A CA 1
ATOM 577 C C . ASN A 1 72 ? -29.047 7.344 26.147 1.00 79.75 72 ASN A C 1
ATOM 579 O O . ASN A 1 72 ? -29.586 8.306 25.597 1.00 79.75 72 ASN A O 1
ATOM 583 N N . ILE A 1 73 ? -27.727 7.173 26.169 1.00 80.69 73 ILE A N 1
ATOM 584 C CA . ILE A 1 73 ? -26.779 8.014 25.446 1.00 80.69 73 ILE A CA 1
ATOM 585 C C . ILE A 1 73 ? -26.314 7.241 24.221 1.00 80.69 73 ILE A C 1
ATOM 587 O O . ILE A 1 73 ? -25.815 6.121 24.302 1.00 80.69 73 ILE A O 1
ATOM 591 N N . VAL A 1 74 ? -26.481 7.888 23.080 1.00 80.19 74 VAL A N 1
ATOM 592 C CA . VAL A 1 74 ? -26.109 7.394 21.764 1.00 80.19 74 VAL A CA 1
ATOM 593 C C . VAL A 1 74 ? -24.748 8.009 21.442 1.00 80.19 74 VAL A C 1
ATOM 595 O O . VAL A 1 74 ? -24.660 9.217 21.213 1.00 80.19 74 VAL A O 1
ATOM 598 N N . TYR A 1 75 ? -23.674 7.218 21.487 1.00 80.62 75 TYR A N 1
ATOM 599 C CA . TYR A 1 75 ? -22.322 7.716 21.218 1.00 80.62 75 TYR A CA 1
ATOM 600 C C . TYR A 1 75 ? -21.596 6.886 20.162 1.00 80.62 75 TYR A C 1
ATOM 602 O O . TYR A 1 75 ? -21.791 5.680 20.002 1.00 80.62 75 TYR A O 1
ATOM 610 N N . GLN A 1 76 ? -20.755 7.575 19.395 1.00 78.06 76 GLN A N 1
ATOM 611 C CA . GLN A 1 76 ? -19.911 6.955 18.389 1.00 78.06 76 GLN A CA 1
ATOM 612 C C . GLN A 1 76 ? -18.678 6.368 19.084 1.00 78.06 76 GLN A C 1
ATOM 614 O O . GLN A 1 76 ? -17.842 7.112 19.594 1.00 78.06 76 GLN A O 1
ATOM 619 N N . ARG A 1 77 ? -18.560 5.038 19.088 1.00 81.00 77 ARG A N 1
ATOM 620 C CA . ARG A 1 77 ? -17.396 4.307 19.611 1.00 81.00 77 ARG A CA 1
ATOM 621 C C . ARG A 1 77 ? -16.866 3.346 18.558 1.00 81.00 77 ARG A C 1
ATOM 623 O O . ARG A 1 77 ? -17.643 2.679 17.880 1.00 81.00 77 ARG A O 1
ATOM 630 N N . ALA A 1 78 ? -15.545 3.320 18.399 1.00 81.06 78 ALA A N 1
ATOM 631 C CA . ALA A 1 78 ? -14.867 2.337 17.562 1.00 81.06 78 ALA A CA 1
ATOM 632 C C . ALA A 1 78 ? -14.834 0.972 18.268 1.00 81.06 78 ALA A C 1
ATOM 634 O O . ALA A 1 78 ? -14.920 0.911 19.490 1.00 81.06 78 ALA A O 1
ATOM 635 N N . LEU A 1 79 ? -14.714 -0.111 17.499 1.00 84.25 79 LEU A N 1
ATOM 636 C CA . LEU A 1 79 ? -14.515 -1.445 18.059 1.00 84.25 79 LEU A CA 1
ATOM 637 C C . LEU A 1 79 ? -13.152 -1.499 18.766 1.00 84.25 79 LEU A C 1
ATOM 639 O O . LEU A 1 79 ? -12.125 -1.233 18.140 1.00 84.25 79 LEU A O 1
ATOM 643 N N . GLU A 1 80 ? -13.154 -1.817 20.057 1.00 87.69 80 GLU A N 1
ATOM 644 C CA . GLU A 1 80 ? -11.935 -2.010 20.845 1.00 87.69 80 GLU A CA 1
ATOM 645 C C . GLU A 1 80 ? -11.455 -3.465 20.794 1.00 87.69 80 GLU A C 1
ATOM 647 O O . GLU A 1 80 ? -12.186 -4.365 20.382 1.00 87.69 80 GLU A O 1
ATOM 652 N N . GLY A 1 81 ? -10.207 -3.703 21.209 1.00 91.75 81 GLY A N 1
ATOM 653 C CA . GLY A 1 81 ? -9.627 -5.049 21.209 1.00 91.75 81 GLY A CA 1
ATOM 654 C C . GLY A 1 81 ? -10.397 -6.030 22.096 1.00 91.75 81 GLY A C 1
ATOM 655 O O . GLY A 1 81 ? -10.615 -7.167 21.695 1.00 91.75 81 GLY A O 1
ATOM 656 N N . GLU A 1 82 ? -10.863 -5.584 23.265 1.00 90.19 82 GLU A N 1
ATOM 657 C CA . GLU A 1 82 ? -11.652 -6.420 24.177 1.00 90.19 82 GLU A CA 1
ATOM 658 C C . GLU A 1 82 ? -13.046 -6.729 23.620 1.00 90.19 82 GLU A C 1
ATOM 660 O O . GLU A 1 82 ? -13.463 -7.885 23.630 1.00 90.19 82 GLU A O 1
ATOM 665 N N . ASP A 1 83 ? -13.716 -5.730 23.032 1.00 89.12 83 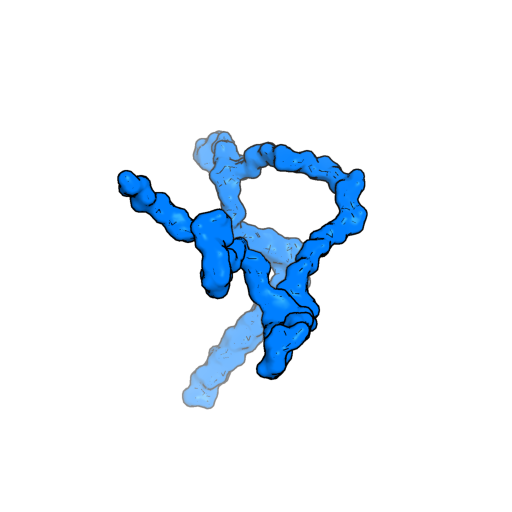ASP A N 1
ATOM 666 C CA . ASP A 1 83 ? -14.979 -5.930 22.313 1.00 89.12 83 ASP A CA 1
ATOM 667 C C . ASP A 1 83 ? -14.820 -6.999 21.214 1.00 89.12 83 ASP A C 1
ATOM 669 O O . ASP A 1 83 ? -15.683 -7.861 21.054 1.00 89.12 83 ASP A O 1
ATOM 673 N N . TYR A 1 84 ? -13.712 -6.966 20.460 1.00 91.06 84 TYR A N 1
ATOM 674 C CA . TYR A 1 84 ? -13.426 -7.965 19.427 1.00 91.06 84 TYR A CA 1
ATOM 675 C C . TYR A 1 84 ? -13.233 -9.366 20.013 1.00 91.06 84 TYR A C 1
ATOM 677 O O . TYR A 1 84 ? -13.795 -10.318 19.479 1.00 91.06 84 TYR A O 1
ATOM 685 N N . LEU A 1 85 ? -12.473 -9.504 21.106 1.00 91.00 85 LEU A N 1
ATOM 686 C CA . LEU A 1 85 ? -12.254 -10.802 21.754 1.00 91.00 85 LEU A CA 1
ATOM 687 C C . LEU A 1 85 ? -13.567 -11.421 22.240 1.00 91.00 85 LEU A C 1
ATOM 689 O O . LEU A 1 85 ? -13.788 -12.612 22.035 1.00 91.00 85 LEU A O 1
ATOM 693 N N . GLN A 1 86 ? -14.455 -10.614 22.826 1.00 90.25 86 GLN A N 1
ATOM 694 C CA . GLN A 1 86 ? -15.769 -11.077 23.273 1.00 90.25 86 GLN A CA 1
ATOM 695 C C . GLN A 1 86 ? -16.646 -11.528 22.098 1.00 90.25 86 GLN A C 1
ATOM 697 O O . GLN A 1 86 ? -17.204 -12.622 22.139 1.00 90.25 86 GLN A O 1
ATOM 702 N N . VAL A 1 87 ? -16.742 -10.722 21.032 1.00 91.56 87 VAL A N 1
ATOM 703 C CA . VAL A 1 87 ? -17.501 -11.089 19.819 1.00 91.56 87 VAL A CA 1
ATOM 704 C C . VAL A 1 87 ? -16.937 -12.363 19.195 1.00 91.56 87 VAL A C 1
ATOM 706 O O . VAL A 1 87 ? -17.692 -13.278 18.877 1.00 91.56 87 VAL A O 1
ATOM 709 N N . TRP A 1 88 ? -15.612 -12.458 19.083 1.00 92.25 88 TRP A N 1
ATOM 710 C CA . TRP A 1 88 ? -14.941 -13.625 18.523 1.00 92.25 88 TRP A CA 1
ATOM 711 C C . TRP A 1 88 ? -15.221 -14.896 19.333 1.00 92.25 88 TRP A C 1
ATOM 713 O O . TRP A 1 88 ? -15.564 -15.917 18.737 1.00 92.25 88 TRP A O 1
ATOM 723 N N . ALA A 1 89 ? -15.128 -14.832 20.665 1.00 91.06 89 ALA A N 1
ATOM 724 C CA . ALA A 1 89 ? -15.393 -15.969 21.546 1.00 91.06 89 ALA A CA 1
ATOM 725 C C . ALA A 1 89 ? -16.852 -16.446 21.450 1.00 91.06 89 ALA A C 1
ATOM 727 O O . ALA A 1 89 ? -17.114 -17.648 21.421 1.00 91.06 89 ALA A O 1
ATOM 728 N N . LEU A 1 90 ? -17.800 -15.507 21.342 1.00 90.81 90 LEU A N 1
ATOM 729 C CA . LEU A 1 90 ? -19.224 -15.812 21.182 1.00 90.81 90 LEU A CA 1
ATOM 730 C C . LEU A 1 90 ? -19.537 -16.453 19.823 1.00 90.81 90 LEU A C 1
ATOM 732 O O . LEU A 1 90 ? -20.281 -17.431 19.761 1.00 90.81 90 LEU A O 1
ATOM 736 N N . GLU A 1 91 ? -18.973 -15.921 18.737 1.00 92.75 91 GLU A N 1
ATOM 737 C CA . GLU A 1 91 ? -19.194 -16.441 17.381 1.00 92.75 91 GLU A CA 1
ATOM 738 C C . GLU A 1 91 ? -18.481 -17.783 17.146 1.00 92.75 91 GLU A C 1
ATOM 740 O O . GLU A 1 91 ? -19.001 -18.645 16.435 1.00 92.75 91 GLU A O 1
ATOM 745 N N . ASN A 1 92 ? -17.324 -17.995 17.783 1.00 93.25 92 ASN A N 1
ATOM 746 C CA . ASN A 1 92 ? -16.465 -19.170 17.604 1.00 93.25 92 ASN A CA 1
ATOM 747 C C . ASN A 1 92 ? -16.384 -20.017 18.882 1.00 93.25 92 ASN A C 1
ATOM 749 O O . ASN A 1 92 ? -15.308 -20.460 19.286 1.00 93.25 92 ASN A O 1
ATOM 753 N N . ALA A 1 93 ? -17.535 -20.288 19.508 1.00 87.69 93 ALA A N 1
ATOM 754 C CA . ALA A 1 93 ? -17.617 -20.955 20.812 1.00 87.69 93 ALA A CA 1
ATOM 755 C C . ALA A 1 93 ? -16.802 -22.260 20.904 1.00 87.69 93 ALA A C 1
ATOM 757 O O . ALA A 1 93 ? -16.161 -22.520 21.916 1.00 87.69 93 ALA A O 1
ATOM 758 N N . ARG A 1 94 ? -16.774 -23.072 19.839 1.00 88.06 94 ARG A N 1
ATOM 759 C CA . ARG A 1 94 ? -16.006 -24.333 19.819 1.00 88.06 94 ARG A CA 1
ATOM 760 C C . ARG A 1 94 ? -14.499 -24.110 19.933 1.00 88.06 94 ARG A C 1
ATOM 762 O O . ARG A 1 94 ? -13.834 -24.841 20.657 1.00 88.06 94 ARG A O 1
ATOM 769 N N . GLU A 1 95 ? -13.972 -23.126 19.210 1.00 88.00 95 GLU A N 1
ATOM 770 C CA . GLU A 1 95 ? -12.545 -22.794 19.244 1.00 88.00 95 GLU A CA 1
ATOM 771 C C . GLU A 1 95 ? -12.181 -22.114 20.564 1.00 88.00 95 GLU A C 1
ATOM 773 O O . GLU A 1 95 ? -11.136 -22.416 21.136 1.00 88.00 95 GLU A O 1
ATOM 778 N N . SER A 1 96 ? -13.073 -21.265 21.086 1.00 86.38 96 SER A N 1
ATOM 779 C CA . SER A 1 96 ? -12.900 -20.616 22.387 1.00 86.38 96 SER A CA 1
ATOM 780 C C . SER A 1 96 ? -12.807 -21.634 23.525 1.00 86.38 96 SER A C 1
ATOM 782 O O . SER A 1 96 ? -11.834 -21.613 24.273 1.00 86.38 96 SER A O 1
ATOM 784 N N . ILE A 1 97 ? -13.759 -22.573 23.608 1.00 88.44 97 ILE A N 1
ATOM 785 C CA . ILE A 1 97 ? -13.771 -23.625 24.641 1.00 88.44 97 ILE A CA 1
ATOM 786 C C . ILE A 1 97 ? -12.497 -24.474 24.553 1.00 88.44 97 ILE A C 1
ATOM 788 O O . ILE A 1 97 ? -11.836 -24.706 25.560 1.00 88.44 97 ILE A O 1
ATOM 792 N N . ALA A 1 98 ? -12.094 -24.876 23.344 1.00 89.06 98 ALA A N 1
ATOM 793 C CA . ALA A 1 98 ? -10.873 -25.654 23.158 1.00 89.06 98 ALA A CA 1
ATOM 794 C C . ALA A 1 98 ? -9.610 -24.891 23.609 1.00 89.06 98 ALA A C 1
ATOM 796 O O . ALA A 1 98 ? -8.667 -25.497 24.119 1.00 89.06 98 ALA A O 1
ATOM 797 N N . LEU A 1 99 ? -9.548 -23.568 23.423 1.00 85.75 99 LEU A N 1
ATOM 798 C CA . LEU A 1 99 ? -8.436 -22.753 23.924 1.00 85.75 99 LEU A CA 1
ATOM 799 C C . LEU A 1 99 ? -8.446 -22.631 25.451 1.00 85.75 99 LEU A C 1
ATOM 801 O O . LEU A 1 99 ? -7.377 -22.713 26.059 1.00 85.75 99 LEU A O 1
ATOM 805 N N . GLU A 1 100 ? -9.621 -22.466 26.060 1.00 86.00 100 GLU A N 1
ATOM 806 C CA . GLU A 1 100 ? -9.785 -22.417 27.518 1.00 86.00 100 GLU A CA 1
ATOM 807 C C . GLU A 1 100 ? -9.320 -23.726 28.160 1.00 86.00 100 GLU A C 1
ATOM 809 O O . GLU A 1 100 ? -8.412 -23.701 28.993 1.00 86.00 100 GLU A O 1
ATOM 814 N N . GLU A 1 101 ? -9.810 -24.871 27.678 1.00 90.00 101 GLU A N 1
ATOM 815 C CA . GLU A 1 101 ? -9.395 -26.202 28.142 1.00 90.00 101 GLU A CA 1
ATOM 816 C C . GLU A 1 101 ? -7.875 -26.401 28.016 1.00 90.00 101 GLU A C 1
ATOM 818 O O . GLU A 1 101 ? -7.200 -26.837 28.953 1.00 90.00 101 GLU A O 1
ATOM 823 N N . ASN A 1 102 ? -7.289 -26.024 26.873 1.00 88.06 102 ASN A N 1
ATOM 824 C CA . ASN A 1 102 ? -5.840 -26.099 26.673 1.00 88.06 102 ASN A CA 1
ATOM 825 C C . ASN A 1 102 ? -5.067 -25.202 27.655 1.00 88.06 102 ASN A C 1
ATOM 827 O O . ASN A 1 102 ? -3.983 -25.577 28.114 1.00 88.06 102 ASN A O 1
ATOM 831 N N . SER A 1 103 ? -5.605 -24.027 27.990 1.00 85.00 103 SER A N 1
ATOM 832 C CA . SER A 1 103 ? -4.990 -23.104 28.947 1.00 85.00 103 SER A CA 1
ATOM 833 C C . SER A 1 103 ? -5.026 -23.645 30.381 1.00 85.00 103 SER A C 1
ATOM 835 O O . SER A 1 103 ? -4.015 -23.568 31.087 1.00 85.00 103 SER A O 1
ATOM 837 N N . GLU A 1 104 ? -6.132 -24.277 30.781 1.00 88.44 104 GLU A N 1
ATOM 838 C CA . GLU A 1 104 ? -6.300 -24.908 32.092 1.00 88.44 104 GLU A CA 1
ATOM 839 C C . GLU A 1 104 ? -5.350 -26.096 32.263 1.00 88.44 104 GLU A C 1
ATOM 841 O O . GLU A 1 104 ? -4.650 -26.200 33.275 1.00 88.44 104 GLU A O 1
ATOM 846 N N . LEU A 1 105 ? -5.237 -26.944 31.235 1.00 86.00 105 LEU A N 1
ATOM 847 C CA . LEU A 1 105 ? -4.296 -28.066 31.218 1.00 86.00 105 LEU A CA 1
ATOM 848 C C . LEU A 1 105 ? -2.838 -27.601 31.345 1.00 86.00 105 LEU A C 1
ATOM 850 O O . LEU A 1 105 ? -2.032 -28.233 32.035 1.00 86.00 105 LEU A O 1
ATOM 854 N N . LEU A 1 106 ? -2.473 -26.497 30.687 1.00 81.19 106 LEU A N 1
ATOM 855 C CA . LEU A 1 106 ? -1.141 -25.901 30.822 1.00 81.19 106 LEU A CA 1
ATOM 856 C C . LEU A 1 106 ? -0.916 -25.302 32.215 1.00 81.19 106 LEU A C 1
ATOM 858 O O . LEU A 1 106 ? 0.194 -25.407 32.740 1.00 81.19 106 LEU A O 1
ATOM 862 N N . GLY A 1 107 ? -1.945 -24.702 32.816 1.00 82.88 107 GLY A N 1
ATOM 863 C CA . GLY A 1 107 ? -1.914 -24.204 34.190 1.00 82.88 107 GLY A CA 1
ATOM 864 C C . GLY A 1 107 ? -1.652 -25.320 35.202 1.00 82.88 107 GLY A C 1
ATOM 865 O O . GLY A 1 107 ? -0.705 -25.223 35.980 1.00 82.88 107 GLY A O 1
ATOM 866 N N . GLN A 1 108 ? -2.407 -26.419 35.120 1.00 78.38 108 GLN A N 1
ATOM 867 C CA . GLN A 1 108 ? -2.247 -27.583 36.002 1.00 78.38 108 GLN A CA 1
ATOM 868 C C . GLN A 1 108 ? -0.860 -28.228 35.877 1.00 78.38 108 GLN A C 1
ATOM 870 O O . GLN A 1 108 ? -0.226 -28.563 36.874 1.00 78.38 108 GLN A O 1
ATOM 875 N N . LYS A 1 109 ? -0.321 -28.344 34.656 1.00 74.50 109 LYS A N 1
ATOM 876 C CA . LYS A 1 109 ? 1.043 -28.864 34.449 1.00 74.50 109 LYS A CA 1
ATOM 877 C C . LYS A 1 109 ? 2.120 -28.003 35.113 1.00 74.50 109 LYS A C 1
ATOM 879 O O . LYS A 1 109 ? 3.131 -28.543 35.554 1.00 74.50 109 LYS A O 1
ATOM 884 N N . ARG A 1 110 ? 1.926 -26.681 35.176 1.00 72.56 110 ARG A N 1
ATOM 885 C CA . ARG A 1 110 ? 2.865 -25.761 35.840 1.00 72.56 110 ARG A CA 1
ATOM 886 C C . ARG A 1 110 ? 2.813 -25.909 37.358 1.00 72.56 110 ARG A C 1
ATOM 888 O O . ARG A 1 110 ? 3.867 -25.971 37.972 1.00 72.56 110 ARG A O 1
ATOM 895 N N . THR A 1 111 ? 1.621 -26.029 37.943 1.00 71.81 111 THR A N 1
ATOM 896 C CA . THR A 1 111 ? 1.465 -26.180 39.399 1.00 71.81 111 THR A CA 1
ATOM 897 C C . THR A 1 111 ? 1.993 -27.524 39.897 1.00 71.81 111 THR A C 1
ATOM 899 O O . THR A 1 111 ? 2.746 -27.569 40.861 1.00 71.81 111 THR A O 1
ATOM 902 N N . THR A 1 112 ? 1.697 -28.622 39.195 1.00 71.25 112 THR A N 1
ATOM 903 C CA . THR A 1 112 ? 2.181 -29.963 39.577 1.00 71.25 112 THR A CA 1
ATOM 904 C C . THR A 1 112 ? 3.696 -30.129 39.364 1.00 71.25 112 THR A C 1
ATOM 906 O O . THR A 1 112 ? 4.345 -30.922 40.046 1.00 71.25 112 THR A O 1
ATOM 909 N N . GLY A 1 113 ? 4.287 -29.375 38.430 1.00 63.44 113 GLY A N 1
ATOM 910 C CA . GLY A 1 113 ? 5.732 -29.375 38.178 1.00 63.44 113 GLY A CA 1
ATOM 911 C C . GLY A 1 113 ? 6.571 -28.621 39.219 1.00 63.44 113 GLY A C 1
ATOM 912 O O . GLY A 1 113 ? 7.758 -28.916 39.343 1.00 63.44 113 GLY A O 1
ATOM 913 N N . ASP A 1 114 ? 5.977 -27.681 39.963 1.00 59.00 114 ASP A N 1
ATOM 914 C CA . ASP A 1 114 ? 6.643 -26.963 41.064 1.00 59.00 114 ASP A CA 1
ATOM 915 C C . ASP A 1 114 ? 6.533 -27.709 42.407 1.00 59.00 114 ASP A C 1
ATOM 917 O O . ASP A 1 114 ? 7.417 -27.582 43.245 1.00 59.00 114 ASP A O 1
ATOM 921 N N . GLU A 1 115 ? 5.508 -28.548 42.603 1.00 59.31 115 GLU A N 1
ATOM 922 C CA . GLU A 1 115 ? 5.344 -29.372 43.818 1.00 59.31 115 GLU A CA 1
ATOM 923 C C . GLU A 1 115 ? 6.262 -30.611 43.865 1.00 59.31 115 GLU A C 1
ATOM 925 O O . GLU A 1 115 ? 6.345 -31.291 44.886 1.00 59.31 115 GLU A O 1
ATOM 930 N N . THR A 1 116 ? 6.951 -30.930 42.765 1.00 57.22 116 THR A N 1
ATOM 931 C CA . THR A 1 116 ? 7.803 -32.129 42.626 1.00 57.22 116 THR A CA 1
ATOM 932 C C . THR A 1 116 ? 9.310 -31.835 42.666 1.00 57.22 116 THR A C 1
ATOM 934 O O . THR A 1 116 ? 10.111 -32.693 42.282 1.00 57.22 116 THR A O 1
ATOM 937 N N . LYS A 1 117 ? 9.714 -30.654 43.153 1.00 47.78 117 LYS A N 1
ATOM 938 C CA . LYS A 1 117 ? 11.118 -30.266 43.375 1.00 47.78 117 LYS A CA 1
ATOM 939 C C . LYS A 1 117 ? 11.430 -29.968 44.833 1.00 47.78 117 LYS A C 1
ATOM 941 O O . LYS A 1 117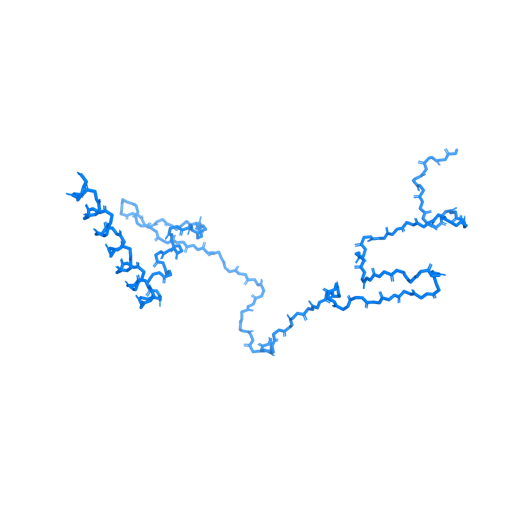 ? 10.573 -29.371 45.513 1.00 47.78 117 LYS A O 1
#

Secondary structure (DSSP, 8-state):
---PPP-TTT--SS-----S----EEE-TTSS-EEE-TTTS------TTGGG----SSPPPP-EEEEETTEEEEE--PPPHHHHHHHHHHHTHHHHHHHHHHHHHHHHHHHHHHTT-

InterPro domains:
  IPR019189 Large ribosomal subunit protein mL41 [PF09809] (3-67)
  IPR019189 Large ribosomal subunit protein mL41 [PTHR21338] (3-57)

Radius of gyration: 29.89 Å; chains: 1; bounding box: 57×65×67 Å

Foldseek 3Di:
DDPDDDDPVPDDDDDDDDPPPDDQAAADPVNPDGDGDVVSDDDDDDDPCPVVDPDDPDDDQDWDWDDDPNDTDIDRDDQDPVNVVVVCCVVCVVVNVVVVVVVVVVVVVVVVVVVVD

Organism: Monascus purpureus (NCBI:txid5098)

Sequence (117 aa):
MARLRLTTKQVNGGYYKGNRTGSMGHWGKNGSTYIIDWNKVRTYVVPDSLSEFKMPPTKSKYTKEENKNGRNIVYQRALEGEDYLQVWALENARESIALEENSELLGQKRTTGDETK